Protein AF-A0A846D626-F1 (afdb_monomer_lite)

pLDDT: mean 90.25, std 8.98, range [49.34, 96.56]

Structure (mmCIF, N/CA/C/O backbone):
data_AF-A0A846D626-F1
#
_entry.id   AF-A0A846D626-F1
#
loop_
_atom_site.group_PDB
_atom_site.id
_atom_site.type_symbol
_atom_site.label_atom_id
_atom_site.label_alt_id
_atom_site.label_comp_id
_atom_site.label_asym_id
_atom_site.label_entity_id
_atom_site.label_seq_id
_atom_site.pdbx_PDB_ins_code
_atom_site.Cartn_x
_atom_site.Cartn_y
_atom_site.Cartn_z
_atom_site.occupancy
_atom_site.B_iso_or_equiv
_atom_site.auth_seq_id
_atom_site.auth_comp_id
_atom_site.auth_asym_id
_atom_site.auth_atom_id
_atom_site.pdbx_PDB_model_num
ATOM 1 N N . MET A 1 1 ? 8.527 -19.635 7.746 1.00 49.34 1 MET A N 1
ATOM 2 C CA . MET A 1 1 ? 8.221 -18.366 8.447 1.00 49.34 1 MET A CA 1
ATOM 3 C C . MET A 1 1 ? 7.367 -17.516 7.523 1.00 49.34 1 MET A C 1
ATOM 5 O O . MET A 1 1 ? 7.836 -17.201 6.437 1.00 49.34 1 MET A O 1
ATOM 9 N N . ASN A 1 2 ? 6.135 -17.177 7.912 1.00 63.28 2 ASN A N 1
ATOM 10 C CA . ASN A 1 2 ? 5.314 -16.240 7.139 1.00 63.28 2 ASN A CA 1
ATOM 11 C C . ASN A 1 2 ? 5.888 -14.838 7.338 1.00 63.28 2 ASN A C 1
ATOM 13 O O . ASN A 1 2 ? 5.758 -14.257 8.415 1.00 63.28 2 ASN A O 1
ATOM 17 N N . LYS A 1 3 ? 6.604 -14.346 6.327 1.00 84.94 3 LYS A N 1
ATOM 18 C CA . LYS A 1 3 ? 7.222 -13.022 6.343 1.00 84.94 3 LYS A CA 1
ATOM 19 C C . LYS A 1 3 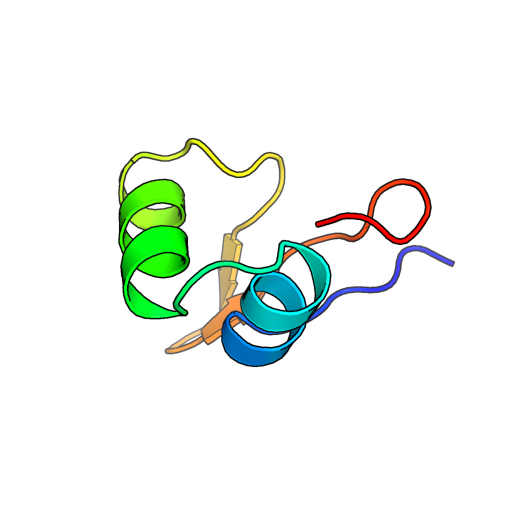? 6.217 -12.014 5.792 1.00 84.94 3 LYS A C 1
ATOM 21 O O . LYS A 1 3 ? 5.582 -12.273 4.774 1.00 84.94 3 LYS A O 1
ATOM 26 N N . TYR A 1 4 ? 6.079 -10.887 6.476 1.00 90.00 4 TYR A N 1
ATOM 27 C CA . TYR A 1 4 ? 5.225 -9.783 6.056 1.00 90.00 4 TYR A CA 1
ATOM 28 C C . TYR A 1 4 ? 6.092 -8.594 5.670 1.00 90.00 4 TYR A C 1
ATOM 30 O O . TYR A 1 4 ? 7.137 -8.367 6.281 1.00 90.00 4 TYR A O 1
ATOM 38 N N . VAL A 1 5 ? 5.648 -7.848 4.667 1.00 93.44 5 VAL A N 1
ATOM 39 C CA . VAL A 1 5 ? 6.350 -6.680 4.137 1.00 93.44 5 VAL A CA 1
ATOM 40 C C . VAL A 1 5 ? 5.412 -5.486 4.026 1.00 93.44 5 VAL A C 1
ATOM 42 O O . VAL A 1 5 ? 4.185 -5.628 3.957 1.00 93.44 5 VAL A O 1
ATOM 45 N N . CYS A 1 6 ? 5.999 -4.293 4.006 1.00 93.50 6 CYS A N 1
ATOM 46 C CA . CYS A 1 6 ? 5.261 -3.057 3.756 1.00 93.50 6 CYS A CA 1
ATOM 47 C C . CYS A 1 6 ? 5.067 -2.804 2.252 1.00 93.50 6 CYS A C 1
ATOM 49 O O . CYS A 1 6 ? 5.724 -3.403 1.403 1.00 93.50 6 CYS A O 1
ATOM 51 N N . THR A 1 7 ? 4.201 -1.846 1.904 1.00 94.25 7 THR A N 1
ATOM 52 C CA . THR A 1 7 ? 3.888 -1.501 0.503 1.00 94.25 7 THR A CA 1
ATOM 53 C C . THR A 1 7 ? 5.130 -1.200 -0.341 1.00 94.25 7 THR A C 1
ATOM 55 O O . THR A 1 7 ? 5.198 -1.623 -1.485 1.00 94.25 7 THR A O 1
ATOM 58 N N . THR A 1 8 ? 6.117 -0.476 0.188 1.00 93.50 8 THR A N 1
ATOM 59 C CA . THR A 1 8 ? 7.320 -0.113 -0.584 1.00 93.50 8 THR A CA 1
ATOM 60 C C . THR A 1 8 ? 8.171 -1.337 -0.921 1.00 93.50 8 THR A C 1
ATOM 62 O O . THR A 1 8 ? 8.605 -1.491 -2.058 1.00 93.50 8 THR A O 1
ATOM 65 N N . GLU A 1 9 ? 8.363 -2.232 0.046 1.00 93.38 9 GLU A N 1
ATOM 66 C CA . GLU A 1 9 ? 9.120 -3.473 -0.137 1.00 93.38 9 GLU A CA 1
ATOM 67 C C . GLU A 1 9 ? 8.399 -4.420 -1.098 1.00 93.38 9 GLU A C 1
ATOM 69 O O . GLU A 1 9 ? 9.001 -4.909 -2.049 1.00 93.38 9 GLU A O 1
ATOM 74 N N . ALA A 1 10 ? 7.091 -4.615 -0.913 1.00 94.38 10 ALA A N 1
ATOM 75 C CA . ALA A 1 10 ? 6.283 -5.427 -1.817 1.00 94.38 10 ALA A CA 1
ATOM 76 C C . ALA A 1 10 ? 6.283 -4.881 -3.253 1.00 94.38 10 ALA A C 1
ATOM 78 O O . ALA A 1 10 ? 6.376 -5.646 -4.208 1.00 94.38 10 ALA A O 1
ATOM 79 N N . ALA A 1 11 ? 6.213 -3.559 -3.423 1.00 95.00 11 ALA A N 1
ATOM 80 C CA . ALA A 1 11 ? 6.257 -2.935 -4.741 1.00 95.00 11 ALA A CA 1
ATOM 81 C C . ALA A 1 11 ? 7.604 -3.179 -5.438 1.00 95.00 11 ALA A C 1
ATOM 83 O O . ALA A 1 11 ? 7.620 -3.499 -6.625 1.00 95.00 11 ALA A O 1
ATOM 84 N N . SER A 1 12 ? 8.706 -3.105 -4.682 1.00 94.69 12 SER A N 1
ATOM 85 C CA . SER A 1 12 ? 10.052 -3.433 -5.165 1.00 94.69 12 SER A CA 1
ATOM 86 C C . SER A 1 12 ? 10.159 -4.898 -5.603 1.00 94.69 12 SER A C 1
ATOM 88 O O . SER A 1 12 ? 10.591 -5.174 -6.719 1.00 94.69 12 SER A O 1
ATOM 90 N N . LEU A 1 13 ? 9.669 -5.833 -4.778 1.00 92.56 13 LEU A N 1
ATOM 91 C CA . LEU A 1 13 ? 9.657 -7.270 -5.092 1.00 92.56 13 LEU A CA 1
ATOM 92 C C . LEU A 1 13 ? 8.827 -7.600 -6.343 1.00 92.56 13 LEU A C 1
ATOM 94 O O . LEU A 1 13 ? 9.191 -8.488 -7.106 1.00 92.56 13 LEU A O 1
ATOM 98 N N . LEU A 1 14 ? 7.729 -6.875 -6.565 1.00 90.50 14 LEU A N 1
ATOM 99 C CA . LEU A 1 14 ? 6.860 -7.035 -7.734 1.00 90.50 14 LEU A CA 1
ATOM 100 C C . LEU A 1 14 ? 7.333 -6.243 -8.965 1.00 90.50 14 LEU A C 1
ATOM 102 O O . LEU A 1 14 ? 6.711 -6.347 -10.022 1.00 90.50 14 LEU A O 1
ATOM 106 N N . GLY A 1 15 ? 8.377 -5.415 -8.844 1.00 94.62 15 GLY A N 1
ATOM 107 C CA . GLY A 1 15 ? 8.844 -4.546 -9.928 1.00 94.62 15 GLY A CA 1
ATOM 108 C C . GLY A 1 15 ? 7.812 -3.500 -10.374 1.00 94.62 15 GLY A C 1
ATOM 109 O O . GLY A 1 15 ? 7.793 -3.106 -11.540 1.00 94.62 15 GLY A O 1
ATOM 110 N N . ILE A 1 16 ? 6.922 -3.056 -9.478 1.00 95.25 16 ILE A N 1
ATOM 111 C CA . ILE A 1 16 ? 5.883 -2.055 -9.773 1.00 95.25 16 ILE A CA 1
ATOM 112 C C . ILE A 1 16 ? 6.037 -0.808 -8.905 1.00 95.25 16 ILE A C 1
ATOM 114 O O . ILE A 1 16 ? 6.681 -0.816 -7.863 1.00 95.25 16 ILE A O 1
ATOM 118 N N . SER A 1 17 ? 5.385 0.288 -9.296 1.00 96.56 17 SER A N 1
ATOM 119 C CA . SER A 1 17 ? 5.345 1.477 -8.445 1.00 96.56 17 SER A CA 1
ATOM 120 C C . SER A 1 17 ? 4.494 1.245 -7.191 1.00 96.56 17 SER A C 1
ATOM 122 O O . SER A 1 17 ? 3.417 0.640 -7.245 1.00 96.56 17 SER A O 1
ATOM 124 N N . SER A 1 18 ? 4.905 1.829 -6.062 1.00 95.12 18 SER A N 1
ATOM 125 C CA . SER A 1 18 ? 4.137 1.791 -4.807 1.00 95.12 18 SER A CA 1
ATOM 126 C C . SER A 1 18 ? 2.721 2.355 -4.968 1.00 95.12 18 SER A C 1
ATOM 128 O O . SER A 1 18 ? 1.790 1.911 -4.298 1.00 95.12 18 SER A O 1
ATOM 130 N N . ARG A 1 19 ? 2.528 3.307 -5.896 1.00 96.06 19 ARG A N 1
ATOM 131 C CA . ARG A 1 19 ? 1.208 3.844 -6.258 1.00 96.06 19 ARG A CA 1
ATOM 132 C C . ARG A 1 19 ? 0.321 2.774 -6.891 1.00 96.06 19 ARG A C 1
ATOM 134 O O . ARG A 1 19 ? -0.828 2.633 -6.478 1.00 96.06 19 ARG A O 1
ATOM 141 N N . ARG A 1 20 ? 0.845 2.017 -7.861 1.00 96.06 20 ARG A N 1
ATOM 142 C CA . ARG A 1 20 ? 0.114 0.908 -8.490 1.00 96.06 20 ARG A CA 1
ATOM 143 C C . ARG A 1 20 ? -0.239 -0.157 -7.457 1.00 96.06 20 ARG A C 1
ATOM 145 O O . ARG A 1 20 ? -1.380 -0.609 -7.432 1.00 96.06 20 ARG A O 1
ATOM 152 N N . LEU A 1 21 ? 0.695 -0.508 -6.573 1.00 96.25 21 LEU A N 1
ATOM 153 C CA . LEU A 1 21 ? 0.417 -1.476 -5.514 1.00 96.25 21 LEU A CA 1
ATOM 154 C C . LEU A 1 21 ? -0.679 -0.984 -4.556 1.00 96.25 21 LEU A C 1
ATOM 156 O O . LEU A 1 21 ? -1.591 -1.739 -4.233 1.00 96.25 21 LEU A O 1
ATOM 160 N N . ARG A 1 22 ? -0.658 0.294 -4.160 1.00 95.00 22 ARG A N 1
ATOM 161 C CA . ARG A 1 22 ? -1.707 0.885 -3.312 1.00 95.00 22 ARG A CA 1
ATOM 162 C C . ARG A 1 22 ? -3.091 0.830 -3.971 1.00 95.00 22 ARG A C 1
ATOM 164 O O . ARG A 1 22 ? -4.046 0.453 -3.304 1.00 95.00 22 ARG A O 1
ATOM 171 N N . GLN A 1 23 ? -3.186 1.078 -5.278 1.00 96.31 23 GLN A N 1
ATOM 172 C CA . GLN A 1 23 ? -4.444 0.913 -6.021 1.00 96.31 23 GLN A CA 1
ATOM 173 C C . GLN A 1 23 ? -4.940 -0.542 -6.039 1.00 96.31 23 GLN A C 1
ATOM 175 O O . GLN A 1 23 ? -6.145 -0.778 -6.028 1.00 96.31 23 GLN A O 1
ATOM 180 N N . LEU A 1 24 ? -4.037 -1.527 -6.096 1.00 95.31 24 LEU A N 1
ATOM 181 C CA . LEU A 1 24 ? -4.411 -2.944 -6.026 1.00 95.31 24 LEU A CA 1
ATOM 182 C C . LEU A 1 24 ? -4.908 -3.323 -4.629 1.00 95.31 24 LEU A C 1
ATOM 184 O O . LEU A 1 24 ? -5.909 -4.028 -4.521 1.00 95.31 24 LEU A O 1
ATOM 188 N N . LEU A 1 25 ? -4.244 -2.823 -3.585 1.00 95.38 25 LEU A N 1
ATOM 189 C CA . LEU A 1 25 ? -4.636 -3.020 -2.189 1.00 95.38 25 LEU A CA 1
ATOM 190 C C . LEU A 1 25 ? -6.024 -2.433 -1.913 1.00 95.38 25 LEU A C 1
ATOM 192 O O . LEU A 1 25 ? -6.888 -3.120 -1.378 1.00 95.38 25 LEU A O 1
ATOM 196 N N . GLU A 1 26 ? -6.274 -1.202 -2.362 1.00 94.25 26 GLU A N 1
ATOM 197 C CA . GLU A 1 26 ? -7.581 -0.539 -2.239 1.00 94.25 26 GLU A CA 1
ATOM 198 C C . GLU A 1 26 ? -8.693 -1.278 -2.997 1.00 94.25 26 GLU A C 1
ATOM 200 O O . GLU A 1 26 ? -9.835 -1.298 -2.551 1.00 94.25 26 GLU A O 1
ATOM 205 N N . LYS A 1 27 ? -8.360 -1.933 -4.114 1.00 95.69 27 LYS A N 1
ATOM 206 C CA . LYS A 1 27 ? -9.290 -2.770 -4.890 1.00 95.69 27 LYS A CA 1
ATOM 207 C C . LYS A 1 27 ? -9.420 -4.204 -4.357 1.00 95.69 27 LYS A C 1
ATOM 209 O O . LYS A 1 27 ? -10.088 -5.009 -5.002 1.00 95.69 27 LYS A O 1
ATOM 214 N N . GLY A 1 28 ? -8.749 -4.554 -3.256 1.00 92.88 28 GLY A N 1
ATOM 215 C CA . GLY A 1 28 ? -8.777 -5.904 -2.681 1.00 92.88 28 GLY A CA 1
ATOM 216 C C . GLY A 1 28 ? -8.117 -6.979 -3.554 1.00 92.88 28 GLY A C 1
ATOM 217 O O . GLY A 1 28 ? -8.449 -8.155 -3.442 1.00 92.88 28 GLY A O 1
ATOM 218 N N . ARG A 1 29 ? -7.199 -6.595 -4.451 1.00 92.69 29 ARG A N 1
ATOM 219 C CA . ARG A 1 29 ? -6.551 -7.511 -5.409 1.00 92.69 29 ARG A CA 1
ATOM 220 C C . ARG A 1 29 ? -5.263 -8.159 -4.894 1.00 92.69 29 ARG A C 1
ATOM 222 O O . ARG A 1 29 ? -4.679 -8.964 -5.609 1.00 92.69 29 ARG A O 1
ATOM 229 N N . VAL A 1 30 ? -4.813 -7.809 -3.689 1.00 92.06 30 VAL A N 1
ATOM 230 C CA . VAL A 1 30 ? -3.633 -8.409 -3.046 1.00 92.06 30 VAL A CA 1
ATOM 231 C C . VAL A 1 30 ? -4.114 -9.348 -1.947 1.00 92.06 30 VAL A C 1
ATOM 233 O O . VAL A 1 30 ? -4.742 -8.918 -0.978 1.00 92.06 30 VAL A O 1
ATOM 236 N N . ARG A 1 31 ? -3.869 -10.647 -2.120 1.00 90.25 31 ARG A N 1
ATOM 237 C CA . ARG A 1 31 ? -4.430 -11.687 -1.253 1.00 90.25 31 ARG A CA 1
ATOM 238 C C . ARG A 1 31 ? -3.801 -11.632 0.137 1.00 90.25 31 ARG A C 1
ATOM 240 O O . ARG A 1 31 ? -2.587 -11.654 0.276 1.00 90.25 31 ARG A O 1
ATOM 247 N N . GLY A 1 32 ? -4.638 -11.613 1.172 1.00 90.56 32 GLY A N 1
ATOM 248 C CA . GLY A 1 32 ? -4.182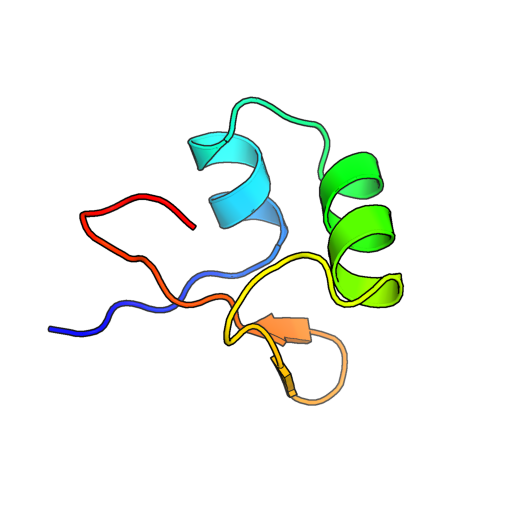 -11.637 2.565 1.00 90.56 32 GLY A CA 1
ATOM 249 C C . GLY A 1 32 ? -3.530 -10.338 3.044 1.00 90.5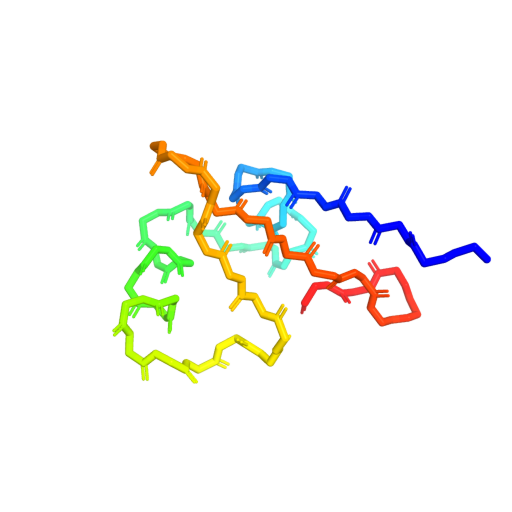6 32 GLY A C 1
ATOM 250 O O . GLY A 1 32 ? -3.083 -10.283 4.186 1.00 90.56 32 GLY A O 1
ATOM 251 N N . ALA A 1 33 ? -3.493 -9.294 2.211 1.00 94.44 33 ALA A N 1
ATOM 252 C CA . ALA A 1 33 ? -3.052 -7.983 2.647 1.00 94.44 33 ALA A CA 1
ATOM 253 C C . ALA A 1 33 ? -4.119 -7.323 3.526 1.00 94.44 33 ALA A C 1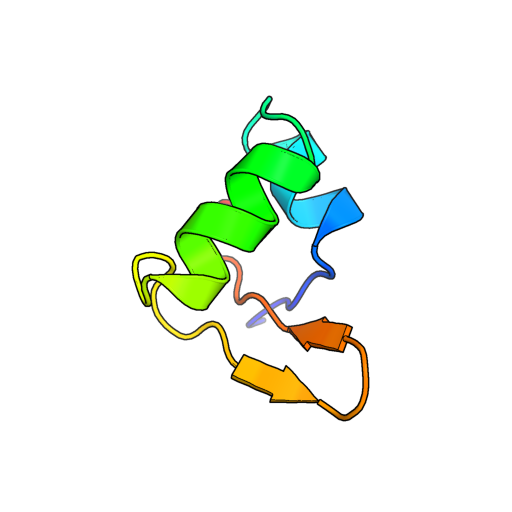
ATOM 255 O O . ALA A 1 33 ? -5.311 -7.353 3.215 1.00 94.44 33 ALA A O 1
ATOM 256 N N . TYR A 1 34 ? -3.683 -6.690 4.609 1.00 93.56 34 TYR A N 1
ATOM 257 C CA . TYR A 1 34 ? -4.562 -5.986 5.536 1.00 93.56 34 TYR A CA 1
ATOM 258 C C . TYR A 1 34 ? -3.926 -4.682 6.006 1.00 93.56 34 TYR A C 1
ATOM 260 O O . TYR A 1 34 ? -2.721 -4.458 5.873 1.00 93.56 34 TYR A O 1
ATOM 268 N N . LYS A 1 35 ? -4.752 -3.787 6.543 1.00 93.69 35 LYS A N 1
ATOM 269 C CA . LYS A 1 35 ? -4.305 -2.476 7.003 1.00 93.69 35 LYS A CA 1
ATOM 270 C C . LYS A 1 35 ? -4.046 -2.512 8.507 1.00 93.69 35 LYS A C 1
ATOM 272 O O . LYS A 1 35 ? -4.919 -2.911 9.270 1.00 93.69 35 LYS A O 1
ATOM 277 N N . SER A 1 36 ? -2.862 -2.071 8.921 1.00 93.19 36 SER A N 1
ATOM 278 C CA . SER A 1 36 ? -2.494 -1.861 10.324 1.00 93.19 36 SER A CA 1
ATOM 279 C C . SER A 1 36 ? -2.186 -0.378 10.528 1.00 93.19 36 SER A C 1
ATOM 281 O O . SER A 1 36 ? -1.149 0.138 10.098 1.00 93.19 36 SER A O 1
ATOM 283 N N . GLY A 1 37 ? -3.154 0.353 11.089 1.00 91.06 37 GLY A N 1
ATOM 284 C CA . GLY A 1 37 ? -3.110 1.812 11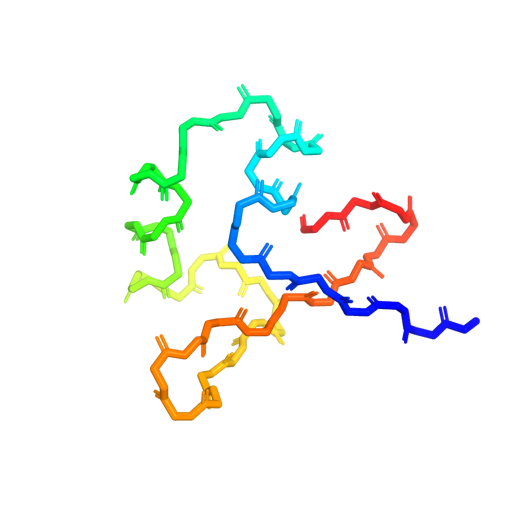.186 1.00 91.06 37 GLY A CA 1
ATOM 285 C C . GLY A 1 37 ? -2.997 2.485 9.811 1.00 91.06 37 GLY A C 1
ATOM 286 O O . GLY A 1 37 ? -3.905 2.411 8.980 1.00 91.06 37 GLY A O 1
ATOM 287 N N . LYS A 1 38 ? -1.870 3.162 9.561 1.00 89.00 38 LYS A N 1
ATOM 288 C CA . LYS A 1 38 ? -1.588 3.856 8.288 1.00 89.00 38 LYS A CA 1
ATOM 289 C C . LYS A 1 38 ? -0.902 2.967 7.243 1.00 89.00 38 LYS A C 1
ATOM 291 O O . LYS A 1 38 ? -0.790 3.377 6.085 1.00 89.00 38 LYS A O 1
ATOM 296 N N . PHE A 1 39 ? -0.456 1.773 7.626 1.00 90.69 39 PHE A N 1
ATOM 297 C CA . PHE A 1 39 ? 0.362 0.902 6.787 1.00 90.69 39 PHE A CA 1
ATOM 298 C C . PHE A 1 39 ? -0.437 -0.281 6.249 1.00 90.69 39 PHE A C 1
ATOM 300 O O . PHE A 1 39 ? -1.383 -0.751 6.879 1.00 90.69 39 PHE A O 1
ATOM 307 N N . TRP A 1 40 ? -0.037 -0.766 5.075 1.00 94.69 40 TRP A N 1
ATOM 308 C CA . TRP A 1 40 ? -0.489 -2.051 4.559 1.00 94.69 40 TRP A CA 1
ATOM 309 C C . TRP A 1 40 ? 0.542 -3.112 4.900 1.00 94.69 40 TRP A C 1
ATOM 311 O O . TRP A 1 40 ? 1.727 -2.932 4.613 1.00 94.69 40 TRP A O 1
ATOM 321 N N . ILE A 1 41 ? 0.061 -4.199 5.486 1.00 94.81 41 ILE A N 1
ATOM 322 C CA . ILE A 1 41 ? 0.825 -5.399 5.783 1.00 94.81 41 ILE A CA 1
ATOM 323 C C . ILE A 1 41 ? 0.491 -6.419 4.704 1.00 94.81 41 ILE A C 1
ATOM 325 O O . ILE A 1 41 ? -0.682 -6.730 4.489 1.00 94.81 41 ILE A O 1
ATOM 329 N N . ILE A 1 42 ? 1.514 -6.889 3.998 1.00 94.94 42 ILE A N 1
ATOM 330 C CA . ILE A 1 42 ? 1.365 -7.758 2.831 1.00 94.94 42 ILE A CA 1
ATOM 331 C C . ILE A 1 42 ? 2.123 -9.059 3.115 1.00 94.94 42 ILE A C 1
ATOM 333 O O . ILE A 1 42 ? 3.319 -8.999 3.413 1.00 94.94 42 ILE A O 1
ATOM 337 N N . PRO A 1 43 ? 1.454 -10.222 3.095 1.00 93.38 43 PRO A N 1
ATOM 338 C CA . PRO A 1 43 ? 2.119 -11.505 3.286 1.00 93.38 43 PRO A CA 1
ATOM 339 C C . PRO A 1 43 ? 2.959 -11.866 2.061 1.00 93.38 43 PRO A C 1
ATOM 341 O O . PRO A 1 43 ? 2.544 -11.629 0.933 1.00 93.38 43 PRO A O 1
ATOM 344 N N . LEU A 1 44 ? 4.114 -12.490 2.281 1.00 88.62 44 LEU A N 1
ATOM 345 C CA . LEU A 1 44 ? 4.880 -13.122 1.212 1.00 88.62 44 LEU A CA 1
ATOM 346 C C . LEU A 1 44 ? 4.483 -14.595 1.072 1.00 88.62 44 LEU A C 1
ATOM 348 O O . LEU A 1 44 ? 4.635 -15.384 2.008 1.00 88.62 44 LEU A O 1
ATOM 352 N N . PHE A 1 45 ? 4.056 -14.981 -0.124 1.00 83.94 45 PHE A N 1
ATOM 353 C CA . PHE A 1 45 ? 3.887 -16.361 -0.562 1.00 83.94 45 PHE A CA 1
ATOM 354 C C . PHE A 1 45 ? 5.096 -16.751 -1.420 1.00 83.94 45 PHE A C 1
ATOM 356 O O . PHE A 1 45 ? 5.314 -16.186 -2.485 1.00 83.94 45 PHE A O 1
ATOM 363 N N . ASN A 1 46 ? 5.922 -17.697 -0.963 1.00 79.44 46 ASN A N 1
ATOM 364 C CA . ASN A 1 46 ? 7.151 -18.107 -1.665 1.00 79.44 46 ASN A CA 1
ATOM 365 C C . ASN A 1 46 ? 8.086 -16.929 -2.031 1.00 79.44 46 ASN A C 1
ATOM 367 O O . ASN A 1 46 ? 8.647 -16.890 -3.121 1.00 79.44 46 ASN A O 1
ATOM 371 N N . ASN A 1 47 ? 8.259 -15.970 -1.111 1.00 74.31 47 ASN A N 1
ATOM 372 C CA . ASN A 1 47 ? 9.004 -14.712 -1.305 1.00 74.31 47 ASN A CA 1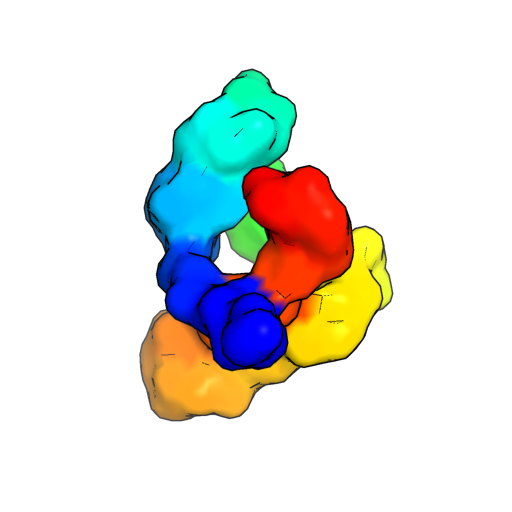
ATOM 373 C C . ASN A 1 47 ? 8.372 -13.703 -2.281 1.00 74.31 47 ASN A C 1
ATOM 375 O O . ASN A 1 47 ? 8.984 -12.669 -2.548 1.00 74.31 47 ASN A O 1
ATOM 379 N N . LEU A 1 48 ? 7.152 -13.955 -2.760 1.00 74.44 48 LEU A N 1
ATOM 380 C CA . LEU A 1 48 ? 6.393 -13.035 -3.603 1.00 74.44 48 LEU A CA 1
ATOM 381 C C . LEU A 1 48 ? 5.188 -12.463 -2.836 1.00 74.44 48 LEU A C 1
ATOM 383 O O . LEU A 1 48 ? 4.477 -13.234 -2.193 1.00 74.44 48 LEU A O 1
ATOM 387 N N . PRO A 1 49 ? 4.970 -11.137 -2.854 1.00 75.06 49 PRO A N 1
ATOM 388 C CA . PRO A 1 49 ? 3.809 -10.508 -2.220 1.00 75.06 49 PRO A CA 1
ATOM 389 C C . PRO A 1 49 ? 2.499 -10.676 -3.000 1.00 75.06 49 PRO A C 1
ATOM 391 O O . PRO A 1 49 ? 2.552 -10.896 -4.232 1.00 75.06 49 PRO A O 1
#

Secondary structure (DSSP, 8-state):
---EEEHHHHHHHTTS-HHHHHHHHHTT-STT-EEETTEEEEE-BTTB-

Foldseek 3Di:
DFDKDWLVVLCVLVVHDSVVSVVCVVVVNQPPWDDDPPIIIHTDDVNHD

Radius of gyration: 9.66 Å; chains: 1; bounding box: 19×22×21 Å

Sequence (49 aa):
MNKYVCTTEAASLLGISSRRLRQLLEKGRVRGAYKSGKFWIIPLFNNLP